Protein AF-A0A2S9YTR4-F1 (afdb_monomer_lite)

Foldseek 3Di:
DDDDDPDPVCQVVLVVVLVVVPWDWDWDFDCDPPNGQIWIWTDDPHDIFIDSTSVVSSVVVVLCVVLVDPDPDPPSSDDDDDDVVLVVQQVVLLVVLVVCCVVPVPVSLVLLVVLCVVCVVPVVDHSCNSSSYDPVSNVVVCVDPSNVDD

Structure (mmCIF, N/CA/C/O backbone):
data_AF-A0A2S9YTR4-F1
#
_entry.id   AF-A0A2S9YTR4-F1
#
loop_
_atom_site.group_PDB
_atom_site.id
_atom_site.type_symbol
_atom_site.label_atom_id
_atom_site.label_alt_id
_atom_site.label_comp_id
_atom_site.label_asym_id
_atom_site.label_entity_id
_atom_site.label_seq_id
_atom_site.pdbx_PDB_ins_code
_atom_site.Cartn_x
_atom_site.Cartn_y
_atom_site.Cartn_z
_atom_site.occupancy
_atom_site.B_iso_or_equiv
_atom_site.auth_seq_id
_atom_site.auth_comp_id
_atom_site.auth_asym_id
_atom_site.auth_atom_id
_atom_site.pdbx_PDB_model_num
ATOM 1 N N . MET A 1 1 ? -16.818 1.398 -16.520 1.00 56.22 1 MET A N 1
ATOM 2 C CA . MET A 1 1 ? -16.979 0.642 -15.256 1.00 56.22 1 MET A CA 1
ATOM 3 C C . MET A 1 1 ? -17.122 1.634 -14.122 1.00 56.22 1 MET A C 1
ATOM 5 O O . MET A 1 1 ? -16.550 2.711 -14.226 1.00 56.22 1 MET A O 1
ATOM 9 N N . ALA A 1 2 ? -17.882 1.299 -13.082 1.00 75.94 2 ALA A N 1
ATOM 10 C CA . ALA A 1 2 ? -17.867 2.078 -11.848 1.00 75.94 2 ALA A CA 1
ATOM 11 C C . ALA A 1 2 ? -16.573 1.770 -11.077 1.00 75.94 2 ALA A C 1
ATOM 13 O O . ALA A 1 2 ? -16.186 0.606 -10.989 1.00 75.94 2 ALA A O 1
ATOM 14 N N . SER A 1 3 ? -15.910 2.799 -10.552 1.00 81.25 3 SER A N 1
ATOM 15 C CA . SER A 1 3 ? -14.703 2.683 -9.727 1.00 81.25 3 SER A CA 1
ATOM 16 C C . SER A 1 3 ? -14.905 3.434 -8.415 1.00 81.25 3 SER A C 1
ATOM 1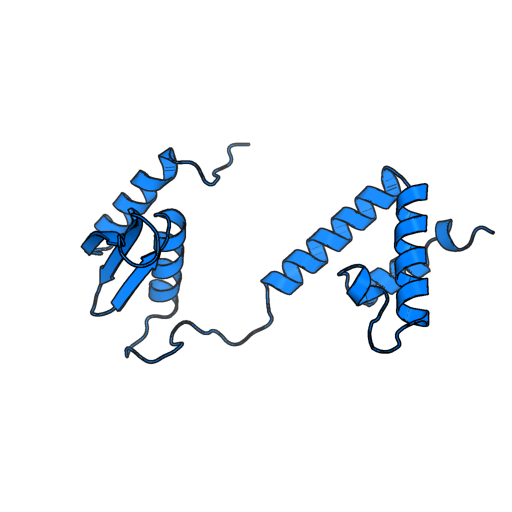8 O O . SER A 1 3 ? -15.426 4.549 -8.424 1.00 81.25 3 SER A O 1
ATOM 20 N N . LEU A 1 4 ? -14.486 2.831 -7.304 1.00 83.44 4 LEU A N 1
ATOM 21 C CA . LEU A 1 4 ? -14.421 3.473 -5.994 1.00 83.44 4 LEU A CA 1
ATOM 22 C C . LEU A 1 4 ? -12.966 3.878 -5.736 1.00 83.44 4 LEU A C 1
ATOM 24 O O . LEU A 1 4 ? -12.067 3.066 -5.934 1.00 83.44 4 LEU A O 1
ATOM 28 N N . SER A 1 5 ? -12.735 5.120 -5.326 1.00 82.06 5 SER A N 1
ATOM 29 C CA . SER A 1 5 ? -11.405 5.650 -5.009 1.00 82.06 5 SER A CA 1
ATOM 30 C C . SER A 1 5 ? -11.441 6.418 -3.692 1.00 82.06 5 SER A C 1
ATOM 32 O O . SER A 1 5 ? -12.509 6.595 -3.099 1.00 82.06 5 SER A O 1
ATOM 34 N N . THR A 1 6 ? -10.283 6.909 -3.250 1.00 80.94 6 THR A N 1
ATOM 35 C CA . THR A 1 6 ? -10.205 7.858 -2.139 1.00 80.94 6 THR A CA 1
ATOM 36 C C . THR A 1 6 ? -10.959 9.130 -2.528 1.00 80.94 6 THR A C 1
ATOM 38 O O . THR A 1 6 ? -10.585 9.871 -3.436 1.00 80.94 6 THR A O 1
ATOM 41 N N . ALA A 1 7 ? -12.116 9.335 -1.912 1.00 77.50 7 ALA A N 1
ATOM 42 C CA . ALA A 1 7 ? -12.954 10.499 -2.138 1.00 77.50 7 ALA A CA 1
ATOM 43 C C . ALA A 1 7 ? -13.712 10.810 -0.848 1.00 77.50 7 ALA A C 1
ATOM 45 O O . ALA A 1 7 ? -14.151 9.904 -0.136 1.00 77.50 7 ALA A O 1
ATOM 46 N N . GLY A 1 8 ? -13.894 12.098 -0.548 1.00 74.62 8 GLY A N 1
ATOM 47 C CA . GLY A 1 8 ? -14.488 12.532 0.722 1.00 74.62 8 GLY A CA 1
ATOM 48 C C . GLY A 1 8 ? -15.908 12.001 0.966 1.00 74.62 8 GLY A C 1
ATOM 49 O O . GLY A 1 8 ? -16.319 11.832 2.110 1.00 74.62 8 GLY A O 1
ATOM 50 N N . ASN A 1 9 ? -16.655 11.650 -0.086 1.00 81.06 9 ASN A N 1
ATOM 51 C CA . ASN A 1 9 ? -17.970 11.011 0.041 1.00 81.06 9 ASN A CA 1
ATOM 52 C C . ASN A 1 9 ? -17.900 9.574 0.601 1.00 81.06 9 ASN A C 1
ATOM 54 O O . ASN A 1 9 ? -18.876 9.095 1.182 1.00 81.06 9 ASN A O 1
ATOM 58 N N . VAL A 1 10 ? -16.759 8.894 0.475 1.00 91.19 10 VAL A N 1
ATOM 59 C CA . VAL A 1 10 ? -16.542 7.545 1.020 1.00 91.19 10 VAL A CA 1
ATOM 60 C C . VAL A 1 10 ? -16.280 7.594 2.527 1.00 91.19 10 VAL A C 1
ATOM 62 O O . VAL A 1 10 ? -16.685 6.680 3.240 1.00 91.19 10 VAL A O 1
ATOM 65 N N . HIS A 1 11 ? -15.724 8.693 3.049 1.00 94.06 11 HIS A N 1
ATOM 66 C CA . HIS A 1 11 ? -15.349 8.823 4.464 1.00 94.06 11 HIS A CA 1
ATOM 67 C C . HIS A 1 11 ? -16.532 8.587 5.412 1.00 94.06 11 HIS A C 1
ATOM 69 O O . HIS A 1 11 ? -16.441 7.789 6.343 1.00 94.06 11 HIS A O 1
ATOM 75 N N . SER A 1 12 ? -17.682 9.221 5.147 1.00 93.81 12 SER A N 1
ATOM 76 C CA . SER A 1 12 ? -18.888 9.012 5.964 1.00 93.81 12 SER A CA 1
ATOM 77 C C . SER A 1 12 ? -19.388 7.566 5.893 1.00 93.81 12 SER A C 1
ATOM 79 O O . SER A 1 12 ? -19.890 7.036 6.883 1.00 93.81 12 SER A O 1
ATOM 81 N N . THR A 1 13 ? -19.215 6.907 4.745 1.00 95.62 13 THR A N 1
ATOM 82 C CA . THR A 1 13 ? -19.564 5.491 4.585 1.00 95.62 13 THR A CA 1
ATOM 83 C C . THR A 1 13 ? -18.668 4.614 5.459 1.00 95.62 13 THR A C 1
ATOM 85 O O . THR A 1 13 ? -19.193 3.787 6.200 1.00 95.62 13 THR A O 1
ATOM 88 N N . CYS A 1 14 ? -17.351 4.843 5.463 1.00 96.88 14 CYS A N 1
ATOM 89 C CA . CYS A 1 14 ? -16.409 4.138 6.338 1.00 96.88 14 CYS A CA 1
ATOM 90 C C . CYS A 1 14 ? -16.766 4.302 7.823 1.00 96.88 14 CYS A C 1
ATOM 92 O O . CYS A 1 14 ? -16.894 3.308 8.534 1.00 96.88 14 CYS A O 1
ATOM 94 N N . LEU A 1 15 ? -17.031 5.533 8.281 1.00 96.88 15 LEU A N 1
ATOM 95 C CA . LEU A 1 15 ? -17.413 5.795 9.677 1.00 96.88 15 LEU A CA 1
ATOM 96 C C . LEU A 1 15 ? -18.719 5.087 10.069 1.00 96.88 15 LEU A C 1
ATOM 98 O O . LEU A 1 15 ? -18.822 4.524 11.157 1.00 96.88 15 LEU A O 1
ATOM 102 N N . ARG A 1 16 ? -19.720 5.061 9.179 1.00 97.56 16 ARG A N 1
ATOM 103 C CA . ARG A 1 16 ? -20.978 4.331 9.421 1.00 97.56 16 ARG A CA 1
ATOM 104 C C . ARG A 1 16 ? -20.761 2.826 9.526 1.00 97.56 16 ARG A C 1
ATOM 106 O O . ARG A 1 16 ? -21.399 2.190 10.360 1.00 97.56 16 ARG A O 1
ATOM 113 N N . VAL A 1 17 ? -19.878 2.266 8.698 1.00 98.00 17 VAL A N 1
ATOM 114 C CA . VAL A 1 17 ? -19.505 0.847 8.772 1.00 98.00 17 VAL A CA 1
ATOM 115 C C . VAL A 1 17 ? -18.850 0.545 10.118 1.00 98.00 17 VAL A C 1
ATOM 117 O O . VAL A 1 17 ? -19.280 -0.389 10.788 1.00 98.00 17 VAL A O 1
ATOM 120 N N . LEU A 1 18 ? -17.885 1.356 10.554 1.00 98.25 18 LEU A N 1
ATOM 121 C CA . LEU A 1 18 ? -17.223 1.182 11.850 1.00 98.25 18 LEU A CA 1
ATOM 122 C C . LEU A 1 18 ? -18.216 1.251 13.019 1.00 98.25 18 LEU A C 1
ATOM 124 O O . LEU A 1 18 ? -18.260 0.344 13.850 1.00 98.25 18 LEU A O 1
ATOM 128 N N . ALA A 1 19 ? -19.081 2.267 13.046 1.00 98.19 19 ALA A N 1
ATOM 129 C CA . ALA A 1 19 ? -20.102 2.396 14.086 1.00 98.19 19 ALA A CA 1
ATOM 130 C C . ALA A 1 19 ? -21.049 1.181 14.117 1.00 98.19 19 ALA A C 1
ATOM 132 O O . ALA A 1 19 ? -21.335 0.636 15.183 1.00 98.19 19 ALA A O 1
ATOM 133 N N . ALA A 1 20 ? -21.490 0.698 12.949 1.00 98.25 20 ALA A N 1
ATOM 134 C CA . ALA A 1 20 ? -22.338 -0.491 12.845 1.00 98.25 20 ALA A CA 1
ATOM 135 C C . ALA A 1 20 ? -21.640 -1.782 13.316 1.00 98.25 20 ALA A C 1
ATOM 137 O O . ALA A 1 20 ? -22.313 -2.727 13.723 1.00 98.25 20 ALA A O 1
ATOM 138 N N . ARG A 1 21 ? -20.302 -1.824 13.291 1.00 97.81 21 ARG A N 1
ATOM 139 C CA . ARG A 1 21 ? -19.478 -2.937 13.791 1.00 97.81 21 ARG A CA 1
ATOM 140 C C . ARG A 1 21 ? -19.139 -2.834 15.284 1.00 97.81 21 ARG A C 1
ATOM 142 O O . ARG A 1 21 ? -18.396 -3.676 15.798 1.00 97.81 21 ARG A O 1
ATOM 149 N N . GLY A 1 22 ? -19.695 -1.840 15.979 1.00 97.75 22 GLY A N 1
ATOM 150 C CA . GLY A 1 22 ? -19.566 -1.667 17.426 1.00 97.75 22 GLY A CA 1
ATOM 151 C C . GLY A 1 22 ? -18.339 -0.873 17.871 1.00 97.75 22 GLY A C 1
ATOM 152 O O . GLY A 1 22 ? -17.997 -0.927 19.047 1.00 97.75 22 GLY A O 1
ATOM 153 N N . TYR A 1 23 ? -17.677 -0.151 16.964 1.00 98.44 23 TYR A N 1
ATOM 154 C CA . TYR A 1 23 ? -16.584 0.743 17.338 1.00 98.44 23 TYR A CA 1
ATOM 155 C C . TYR A 1 23 ? -17.118 2.042 17.943 1.00 98.44 23 TYR A C 1
ATOM 157 O O . TYR A 1 23 ? -18.047 2.656 17.410 1.00 98.44 23 TYR A O 1
ATOM 165 N N . THR A 1 24 ? -16.476 2.496 19.017 1.00 98.38 24 THR A N 1
ATOM 166 C CA . THR A 1 24 ? -16.634 3.869 19.507 1.00 98.38 24 THR A CA 1
ATOM 167 C C . THR A 1 24 ? -15.729 4.776 18.687 1.00 98.38 24 THR A C 1
ATOM 169 O O . THR A 1 24 ? -14.542 4.492 18.559 1.00 98.38 24 THR A O 1
ATOM 172 N N . LEU A 1 25 ? -16.280 5.846 18.112 1.00 98.31 25 LEU A N 1
ATOM 173 C CA . LEU A 1 25 ? -15.555 6.754 17.222 1.00 98.31 25 LEU A CA 1
ATOM 174 C C . LEU A 1 25 ? -15.363 8.118 17.880 1.00 98.31 25 LEU A C 1
ATOM 176 O O . LEU A 1 25 ? -16.298 8.651 18.481 1.00 98.31 25 LEU A O 1
ATOM 180 N N . ARG A 1 26 ? -14.182 8.711 17.704 1.00 97.50 26 ARG A N 1
ATOM 181 C CA . ARG A 1 26 ? -13.897 10.104 18.077 1.00 97.50 26 ARG A CA 1
ATOM 182 C C . ARG A 1 26 ? -12.911 10.734 17.095 1.00 97.50 26 ARG A C 1
ATOM 184 O O . ARG A 1 26 ? -12.270 10.032 16.318 1.00 97.50 26 ARG A O 1
ATOM 191 N N . ILE A 1 27 ? -12.840 12.059 17.108 1.00 95.25 27 ILE A N 1
ATOM 192 C CA . ILE A 1 27 ? -11.824 12.822 16.383 1.00 95.25 27 ILE A CA 1
ATOM 193 C C . ILE A 1 27 ? -11.008 13.553 17.433 1.00 95.25 27 ILE A C 1
ATOM 195 O O . ILE A 1 27 ? -11.580 14.293 18.238 1.00 95.25 27 ILE A O 1
ATOM 199 N N . ASP A 1 28 ? -9.702 13.343 17.396 1.00 92.75 28 ASP A N 1
ATOM 200 C CA . ASP A 1 28 ? -8.747 14.108 18.179 1.00 92.75 28 ASP A CA 1
ATOM 201 C C . ASP A 1 28 ? -8.127 15.195 17.312 1.00 92.75 28 ASP A C 1
ATOM 203 O O . ASP A 1 28 ? -8.057 15.077 16.087 1.00 92.75 28 ASP A O 1
ATOM 207 N N . VAL A 1 29 ? -7.692 16.267 17.965 1.00 87.31 29 VAL A N 1
ATOM 208 C CA . VAL A 1 29 ? -6.960 17.354 17.323 1.00 87.31 29 VAL A CA 1
ATOM 209 C C . VAL A 1 29 ? -5.661 17.529 18.082 1.00 87.31 29 VAL A C 1
ATOM 211 O O . VAL A 1 29 ? -5.691 17.857 19.273 1.00 87.31 29 VAL 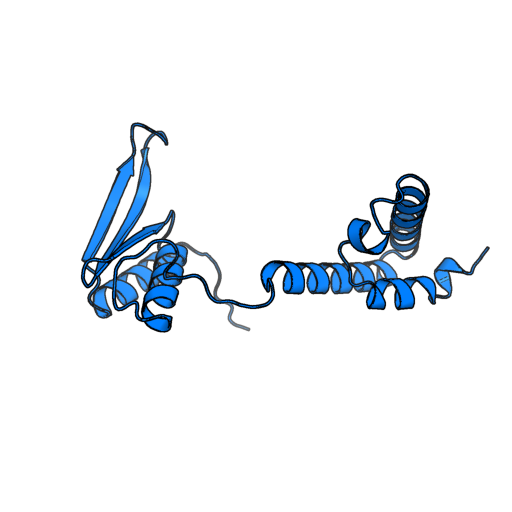A O 1
ATOM 214 N N . ASP A 1 30 ? -4.541 17.298 17.408 1.00 73.94 30 ASP A N 1
ATOM 215 C CA . ASP A 1 30 ? -3.225 17.496 18.001 1.00 73.94 30 ASP A CA 1
ATOM 216 C C . ASP A 1 30 ? -2.705 18.895 17.654 1.00 73.94 30 ASP A C 1
ATOM 218 O O . ASP A 1 30 ? -2.335 19.202 16.524 1.00 73.94 30 ASP A O 1
ATOM 222 N N . TYR A 1 31 ? -2.715 19.779 18.650 1.00 67.12 31 TYR A N 1
ATOM 223 C CA . TYR A 1 31 ? -2.184 21.140 18.530 1.00 67.12 31 TYR A CA 1
ATOM 224 C C . TYR A 1 31 ? -0.707 21.250 18.932 1.00 67.12 31 TYR A C 1
ATOM 226 O O . TYR A 1 31 ? -0.141 22.340 18.854 1.00 67.12 31 TYR A O 1
ATOM 234 N N . TYR A 1 32 ? -0.092 20.169 19.414 1.00 63.38 32 TYR A N 1
ATOM 235 C CA . TYR A 1 32 ? 1.272 20.170 19.934 1.00 63.38 32 TYR A CA 1
ATOM 236 C C . TYR A 1 32 ? 2.285 19.653 18.917 1.00 63.38 32 TYR A C 1
ATOM 238 O O . TYR A 1 32 ? 3.359 20.246 18.805 1.00 63.38 32 TYR A O 1
ATOM 246 N N . GLU A 1 33 ? 1.960 18.591 18.178 1.00 63.59 33 GLU A N 1
ATOM 247 C CA . GLU A 1 33 ? 2.906 17.964 17.243 1.00 63.59 33 GLU A CA 1
ATOM 248 C C . GLU A 1 33 ? 2.620 18.289 15.770 1.00 63.59 33 GLU A C 1
ATOM 250 O O . GLU A 1 33 ? 3.557 18.347 14.974 1.00 63.59 33 GLU A O 1
ATOM 255 N N . SER A 1 34 ? 1.366 18.582 15.408 1.00 62.66 34 SER A N 1
ATOM 256 C CA . SER A 1 34 ? 0.938 18.659 14.002 1.00 62.66 34 SER A CA 1
ATOM 257 C C . SER A 1 34 ? 0.056 19.866 13.642 1.00 62.66 34 SER A C 1
ATOM 259 O O . SER A 1 34 ? -0.687 19.832 12.670 1.00 62.66 34 SER A O 1
ATOM 261 N N . ASP A 1 35 ? 0.145 20.966 14.400 1.00 71.75 35 ASP A N 1
ATOM 262 C CA . ASP A 1 35 ? -0.552 22.242 14.121 1.00 71.75 35 ASP A CA 1
ATOM 263 C C . ASP A 1 35 ? -2.062 22.094 13.814 1.00 71.75 35 ASP A C 1
ATOM 265 O O . ASP A 1 35 ? -2.620 22.735 12.922 1.00 71.75 35 ASP A O 1
ATOM 269 N N . GLY A 1 36 ? -2.749 21.235 14.572 1.00 73.56 36 GLY A N 1
ATOM 270 C CA . GLY A 1 36 ? -4.196 21.053 14.474 1.00 73.56 36 GLY A CA 1
ATOM 271 C C . GLY A 1 36 ? -4.647 20.007 13.455 1.00 73.56 36 GLY A C 1
ATOM 272 O O . GLY A 1 36 ? -5.807 20.051 13.028 1.00 73.56 36 GLY A O 1
ATOM 273 N N . GLU A 1 37 ? -3.784 19.066 13.062 1.00 84.19 37 GLU A N 1
ATOM 274 C CA . GLU A 1 37 ? -4.213 17.927 12.247 1.00 84.19 37 GLU A CA 1
ATOM 275 C C . GLU A 1 37 ? -5.268 17.083 12.976 1.00 84.19 37 GLU A C 1
ATOM 277 O O . GLU A 1 37 ? -5.236 16.867 14.193 1.00 84.19 37 GLU A O 1
ATOM 282 N N . LEU A 1 38 ? -6.249 16.629 12.194 1.00 89.31 38 LEU A N 1
ATOM 283 C CA . LEU A 1 38 ? -7.347 15.803 12.675 1.00 89.31 38 LEU A CA 1
ATOM 284 C C . LEU A 1 38 ? -6.923 14.338 12.659 1.00 89.31 38 LEU A C 1
ATOM 286 O O . LEU A 1 38 ? -6.576 13.809 11.605 1.00 89.31 38 LEU A O 1
ATOM 290 N N . MET A 1 39 ? -7.051 13.670 13.800 1.00 92.94 39 MET A N 1
ATOM 291 C CA . MET A 1 39 ? -6.826 12.235 13.923 1.00 92.94 39 MET A CA 1
ATOM 292 C C . MET A 1 39 ? -8.155 11.519 14.135 1.00 92.94 39 MET A C 1
ATOM 294 O O . MET A 1 39 ? -8.900 11.819 15.072 1.00 92.94 39 MET A O 1
ATOM 298 N N . TYR A 1 40 ? -8.475 10.568 13.262 1.00 95.44 40 TYR A N 1
ATOM 299 C CA . TYR A 1 40 ? -9.667 9.742 13.411 1.00 95.44 40 TYR A CA 1
ATOM 300 C C . TYR A 1 40 ? -9.343 8.545 14.291 1.00 95.44 40 TYR A C 1
ATOM 302 O O . TYR A 1 40 ? -8.435 7.772 13.993 1.00 95.44 40 TYR A O 1
ATOM 310 N N . MET A 1 41 ? -10.134 8.373 15.343 1.00 97.75 41 MET A N 1
ATOM 311 C CA . MET A 1 41 ? -9.921 7.349 16.355 1.00 97.75 41 MET A CA 1
ATOM 312 C C . MET A 1 41 ? -11.089 6.360 16.375 1.00 97.75 41 MET A C 1
ATOM 314 O O . MET A 1 41 ? -12.257 6.762 16.293 1.00 97.75 41 MET A O 1
ATOM 318 N N . ALA A 1 42 ? -10.780 5.075 16.539 1.00 98.25 42 ALA A N 1
ATOM 319 C CA . ALA A 1 42 ? -11.756 4.024 16.810 1.00 98.25 42 ALA A CA 1
ATOM 320 C C . ALA A 1 42 ? -11.303 3.159 17.991 1.00 98.25 42 ALA A C 1
ATOM 322 O O . ALA A 1 42 ? -10.127 2.830 18.101 1.00 98.25 42 ALA A O 1
ATOM 323 N N . GLU A 1 43 ? -12.239 2.760 18.848 1.00 97.75 43 GLU A N 1
ATOM 324 C CA . GLU A 1 43 ? -11.966 1.911 20.013 1.00 97.75 43 GLU A CA 1
ATOM 325 C C . GLU A 1 43 ? -12.944 0.734 20.071 1.00 97.75 43 GLU A C 1
ATOM 327 O O . GLU A 1 43 ? -14.154 0.911 19.872 1.00 97.75 43 GLU A O 1
ATOM 332 N N . LYS A 1 44 ? -12.421 -0.471 20.331 1.00 96.00 44 LYS A N 1
ATOM 333 C CA . LYS A 1 44 ? -13.209 -1.701 20.496 1.00 96.00 44 LYS A CA 1
ATOM 334 C C . LYS A 1 44 ? -12.438 -2.752 21.293 1.00 96.00 44 LYS A C 1
ATOM 336 O O . LYS A 1 44 ? -11.267 -2.987 21.023 1.00 96.00 44 LYS A O 1
ATOM 341 N N . ASP A 1 45 ? -13.106 -3.378 22.262 1.00 93.88 45 ASP A N 1
ATOM 342 C CA . ASP A 1 45 ? -12.579 -4.499 23.059 1.00 93.88 45 ASP A CA 1
ATOM 343 C C . ASP A 1 45 ? -11.195 -4.234 23.692 1.00 93.88 45 ASP A C 1
ATOM 345 O O . ASP A 1 45 ? -10.375 -5.134 23.839 1.00 93.88 45 ASP A O 1
ATOM 349 N N . GLY A 1 46 ? -10.934 -2.977 24.074 1.00 92.19 46 GLY A N 1
ATOM 350 C CA . GLY A 1 46 ? -9.664 -2.543 24.669 1.00 92.19 46 GLY A CA 1
ATOM 351 C C . GLY A 1 46 ? -8.572 -2.156 23.666 1.00 92.19 46 GLY A C 1
ATOM 352 O O . GLY A 1 46 ? -7.515 -1.708 24.095 1.00 92.19 46 GLY A O 1
ATOM 353 N N . PHE A 1 47 ? -8.825 -2.272 22.360 1.00 94.56 47 PHE A N 1
ATOM 354 C CA . PHE A 1 47 ? -7.910 -1.856 21.298 1.00 94.56 47 PHE A CA 1
ATOM 355 C C . PHE A 1 47 ? -8.279 -0.474 20.761 1.00 94.56 47 PHE A C 1
ATOM 357 O O . PHE A 1 47 ? -9.460 -0.168 20.569 1.00 94.56 47 PHE A O 1
ATOM 364 N N . THR A 1 48 ? -7.253 0.321 20.460 1.00 95.25 48 THR A N 1
ATOM 365 C CA . THR A 1 48 ? -7.375 1.673 19.905 1.00 95.25 48 THR A CA 1
ATOM 366 C C . THR A 1 48 ? -6.712 1.738 18.536 1.00 95.25 48 THR A C 1
ATOM 368 O O . THR A 1 48 ? -5.599 1.251 18.348 1.00 95.25 48 THR A O 1
ATOM 371 N N . PHE A 1 49 ? -7.389 2.380 17.589 1.00 96.19 49 PHE A N 1
ATOM 372 C CA . PHE A 1 49 ? -6.932 2.603 16.221 1.00 96.19 49 PHE A CA 1
ATOM 373 C C . PHE A 1 49 ? -6.925 4.103 15.941 1.00 96.19 49 PHE A C 1
ATOM 375 O O . PHE A 1 49 ? -7.870 4.793 16.326 1.00 96.19 49 PHE A O 1
ATOM 382 N N . ALA A 1 50 ? -5.886 4.585 15.264 1.00 95.50 50 ALA A N 1
ATOM 383 C CA . ALA A 1 50 ? -5.698 5.985 14.900 1.00 95.50 50 ALA A CA 1
ATOM 384 C C . ALA A 1 50 ? -5.272 6.073 13.432 1.00 95.50 50 ALA A C 1
ATOM 386 O O . ALA A 1 50 ? -4.413 5.300 13.007 1.00 95.50 50 ALA A O 1
ATOM 387 N N . ALA A 1 51 ? -5.879 6.976 12.662 1.00 95.50 51 ALA A N 1
ATOM 388 C CA . ALA A 1 51 ? -5.512 7.212 11.268 1.00 95.50 51 ALA A CA 1
ATOM 389 C C . ALA A 1 51 ? -5.858 8.633 10.800 1.00 95.50 51 ALA A C 1
ATOM 391 O O . ALA A 1 51 ? -6.759 9.280 11.345 1.00 95.50 51 ALA A O 1
ATOM 392 N N . GLU A 1 52 ? -5.207 9.086 9.729 1.00 92.94 52 GLU A N 1
ATOM 393 C CA . GLU A 1 52 ? -5.389 10.432 9.169 1.00 92.94 52 GLU A CA 1
ATOM 394 C C . GLU A 1 52 ? -6.725 10.575 8.428 1.00 92.94 52 GLU A C 1
ATOM 396 O O . GLU A 1 52 ? -7.259 11.673 8.251 1.00 92.94 52 GLU A O 1
ATOM 401 N N . ASN A 1 53 ? -7.320 9.456 8.004 1.00 93.56 53 ASN A N 1
ATOM 402 C CA . ASN A 1 53 ? -8.645 9.456 7.401 1.00 93.56 53 ASN A CA 1
ATOM 403 C C . ASN A 1 53 ? -9.461 8.182 7.696 1.00 93.56 53 ASN A C 1
ATOM 405 O O . ASN A 1 53 ? -8.920 7.133 8.051 1.00 93.56 53 ASN A O 1
ATOM 409 N N . PRO A 1 54 ? -10.794 8.225 7.499 1.00 95.69 54 PRO A N 1
ATOM 410 C CA . PRO A 1 54 ? -11.657 7.076 7.767 1.00 95.69 54 PRO A CA 1
ATOM 411 C C . PRO A 1 54 ? -11.426 5.841 6.887 1.00 95.69 54 PRO A C 1
ATOM 413 O O . PRO A 1 54 ? -11.877 4.761 7.265 1.00 95.69 54 PRO A O 1
ATOM 416 N N . ILE A 1 55 ? -10.791 5.974 5.714 1.00 96.50 55 ILE A N 1
ATOM 417 C CA . ILE A 1 55 ? -10.493 4.822 4.846 1.00 96.50 55 ILE A CA 1
ATOM 418 C C . ILE A 1 55 ? -9.347 4.018 5.458 1.00 96.50 55 ILE A C 1
ATOM 420 O O . ILE A 1 55 ? -9.474 2.806 5.615 1.00 96.50 55 ILE A O 1
ATOM 424 N N . GLU A 1 56 ? -8.275 4.695 5.863 1.00 95.88 56 GLU A N 1
ATOM 425 C CA . GLU A 1 56 ? -7.163 4.088 6.600 1.00 95.88 56 GLU A CA 1
ATOM 426 C C . GLU A 1 56 ? -7.630 3.486 7.922 1.00 95.88 56 GLU A C 1
ATOM 428 O O . GLU A 1 56 ? -7.315 2.332 8.208 1.00 95.88 56 GLU A O 1
ATOM 433 N N . LEU A 1 57 ? -8.458 4.214 8.683 1.00 97.31 57 LEU A N 1
ATOM 434 C CA . LEU A 1 57 ? -9.008 3.709 9.941 1.00 97.31 57 LEU A CA 1
ATOM 435 C C . LEU A 1 57 ? -9.787 2.406 9.724 1.00 97.31 57 LEU A C 1
ATOM 437 O O . LEU A 1 57 ? -9.608 1.439 10.463 1.00 97.31 57 LEU A O 1
ATOM 441 N N . LEU A 1 58 ? -10.617 2.351 8.675 1.00 97.50 58 LEU A N 1
ATOM 442 C CA . LEU A 1 58 ? -11.324 1.130 8.297 1.00 97.50 58 LEU A CA 1
ATOM 443 C C . LEU A 1 58 ? -10.346 0.003 7.927 1.00 97.50 58 LEU A C 1
ATOM 445 O O . LEU A 1 58 ? -10.560 -1.136 8.342 1.00 97.50 58 LEU A O 1
ATOM 449 N N . GLY A 1 59 ? -9.264 0.312 7.211 1.00 97.00 59 GLY A N 1
ATOM 450 C CA . GLY A 1 59 ? -8.191 -0.637 6.904 1.00 97.00 59 GLY A CA 1
ATOM 451 C C . GLY A 1 59 ? -7.553 -1.240 8.160 1.00 97.00 59 GLY A C 1
ATOM 452 O O . GLY A 1 59 ? -7.493 -2.462 8.284 1.00 97.00 59 GLY A O 1
ATOM 453 N N . LEU A 1 60 ? -7.169 -0.409 9.134 1.00 97.31 60 LEU A N 1
ATOM 454 C CA . LEU A 1 60 ? -6.582 -0.868 10.401 1.00 97.31 60 LEU A CA 1
ATOM 455 C C . LEU A 1 60 ? -7.536 -1.780 11.182 1.00 97.31 60 LEU A C 1
ATOM 457 O O . LEU A 1 60 ? -7.137 -2.835 11.677 1.00 97.31 60 LEU A O 1
ATOM 461 N N . THR A 1 61 ? -8.821 -1.421 11.250 1.00 97.44 61 THR A N 1
ATOM 462 C CA . THR A 1 61 ? -9.815 -2.272 11.924 1.00 97.44 61 THR A CA 1
ATOM 463 C C . THR A 1 61 ? -10.050 -3.597 11.203 1.00 97.44 61 THR A C 1
ATOM 465 O O . THR A 1 61 ? -10.301 -4.603 11.859 1.00 97.44 61 THR A O 1
ATOM 468 N N . ALA A 1 62 ? -9.910 -3.644 9.875 1.00 97.25 62 ALA A N 1
ATOM 469 C CA . ALA A 1 62 ? -10.002 -4.894 9.129 1.00 97.25 62 ALA A CA 1
ATOM 470 C C . ALA A 1 62 ? -8.841 -5.847 9.466 1.00 97.25 62 ALA A C 1
ATOM 472 O O . ALA A 1 62 ? -9.057 -7.054 9.561 1.00 97.25 62 ALA A O 1
ATOM 473 N N . VAL A 1 63 ? -7.635 -5.318 9.716 1.00 96.06 63 VAL A N 1
ATOM 474 C CA . VAL A 1 63 ? -6.501 -6.121 10.209 1.00 96.06 63 VAL A CA 1
ATOM 475 C C . VAL A 1 63 ? -6.816 -6.706 11.586 1.00 96.06 63 VAL A C 1
ATOM 477 O O . VAL A 1 63 ? -6.635 -7.903 11.796 1.00 96.06 63 VAL A O 1
ATOM 480 N N . TYR A 1 64 ? -7.360 -5.900 12.502 1.00 95.94 64 TYR A N 1
ATOM 481 C CA . TYR A 1 64 ? -7.824 -6.381 13.808 1.00 95.94 64 TYR A CA 1
ATOM 482 C C . TYR A 1 64 ? -8.875 -7.490 13.693 1.00 95.94 64 TYR A C 1
ATOM 484 O O . TYR A 1 64 ? -8.758 -8.529 14.339 1.00 95.94 64 TYR A O 1
ATOM 492 N N . GLU A 1 65 ? -9.884 -7.293 12.845 1.00 95.19 65 GLU A N 1
ATOM 493 C CA . GLU A 1 65 ? -10.950 -8.271 12.614 1.00 95.19 65 GLU A CA 1
ATOM 494 C C . GLU A 1 65 ? -10.430 -9.578 12.005 1.00 95.19 65 GLU A C 1
ATOM 496 O O . GLU A 1 65 ? -10.987 -10.639 12.286 1.00 95.19 65 GLU A O 1
ATOM 501 N N . HIS A 1 66 ? -9.384 -9.506 11.177 1.00 94.69 66 HIS A N 1
ATOM 502 C CA . HIS A 1 66 ? -8.752 -10.671 10.567 1.00 94.69 66 HIS A CA 1
ATOM 503 C C . HIS A 1 66 ? -7.877 -11.445 11.557 1.00 94.69 66 HIS A C 1
ATOM 505 O O . HIS A 1 66 ? -7.990 -12.664 11.649 1.00 94.69 66 HIS A O 1
ATOM 511 N N . VAL A 1 67 ? -7.010 -10.741 12.289 1.00 94.00 67 VAL A N 1
ATOM 512 C CA . VAL A 1 67 ? -6.040 -11.355 13.205 1.00 94.00 67 VAL A CA 1
ATOM 513 C C . VAL A 1 67 ? -6.700 -11.834 14.498 1.00 94.00 67 VAL A C 1
ATOM 515 O O . VAL A 1 67 ? -6.267 -12.835 15.059 1.00 94.00 67 VAL A O 1
ATOM 518 N N . GLN A 1 68 ? -7.742 -11.137 14.965 1.00 93.25 68 GLN A N 1
ATOM 519 C CA . GLN A 1 68 ? -8.457 -11.425 16.215 1.00 93.25 68 GLN A CA 1
ATOM 520 C C . GLN A 1 68 ? -7.505 -11.609 17.414 1.00 93.25 68 GLN A C 1
ATOM 522 O O . GLN A 1 68 ? -7.473 -12.679 18.024 1.00 93.25 68 GLN A O 1
ATOM 527 N N . PRO A 1 69 ? -6.690 -10.592 17.755 1.00 92.19 69 PRO A N 1
ATOM 528 C CA . PRO A 1 69 ? -5.696 -10.726 18.813 1.00 92.19 69 PRO A CA 1
ATOM 529 C C . PRO A 1 69 ? -6.357 -11.004 20.173 1.00 92.19 69 PRO A C 1
ATOM 531 O O . PRO A 1 69 ? -7.221 -10.258 20.625 1.00 92.19 69 PRO A O 1
ATOM 534 N N . GLU A 1 70 ? -5.906 -12.057 20.860 1.00 86.31 70 GLU A N 1
ATOM 535 C CA . GLU A 1 70 ? -6.386 -12.404 22.209 1.00 86.31 70 GLU A CA 1
ATOM 536 C C . GLU A 1 70 ? -5.800 -11.496 23.305 1.00 86.31 70 GLU A C 1
ATOM 538 O O . GLU A 1 70 ? -6.345 -11.407 24.405 1.00 86.31 70 GLU A O 1
ATOM 543 N N . GLN A 1 71 ? -4.658 -10.858 23.030 1.00 83.31 71 GLN A N 1
ATOM 544 C CA . GLN A 1 71 ? -3.927 -10.008 23.969 1.00 83.31 71 GLN A CA 1
ATOM 545 C C . GLN A 1 71 ? -3.350 -8.794 23.242 1.00 83.31 71 GLN A C 1
ATOM 547 O O . GLN A 1 71 ? -2.840 -8.916 22.125 1.00 83.31 71 GLN A O 1
ATOM 552 N N . ASP A 1 72 ? -3.371 -7.645 23.913 1.00 82.12 72 ASP A N 1
ATOM 553 C CA . ASP A 1 72 ? -2.692 -6.436 23.457 1.00 82.12 72 ASP A CA 1
ATOM 554 C C . ASP A 1 72 ? -1.178 -6.566 23.688 1.00 82.12 72 ASP A C 1
ATOM 556 O O . ASP A 1 72 ? -0.655 -6.328 24.779 1.00 82.12 72 ASP A O 1
ATOM 560 N N . ARG A 1 73 ? -0.476 -7.046 22.658 1.00 87.38 73 ARG A N 1
ATOM 561 C CA . ARG A 1 73 ? 0.985 -7.178 22.627 1.00 87.38 73 ARG A CA 1
ATOM 562 C C . ARG A 1 73 ? 1.558 -6.415 21.431 1.00 87.38 73 ARG A C 1
ATOM 564 O O . ARG A 1 73 ? 0.907 -6.373 20.387 1.00 87.38 73 ARG A O 1
ATOM 571 N N . PRO A 1 74 ? 2.789 -5.883 21.515 1.00 86.94 74 PRO A N 1
ATOM 572 C CA . PRO A 1 74 ? 3.416 -5.211 20.382 1.00 86.94 74 PRO A CA 1
ATOM 573 C C . PRO A 1 74 ? 3.410 -6.077 19.117 1.00 86.94 74 PRO A C 1
ATOM 575 O O . PRO A 1 74 ? 3.679 -7.278 19.191 1.00 86.94 74 PRO A O 1
ATOM 578 N N . TYR A 1 75 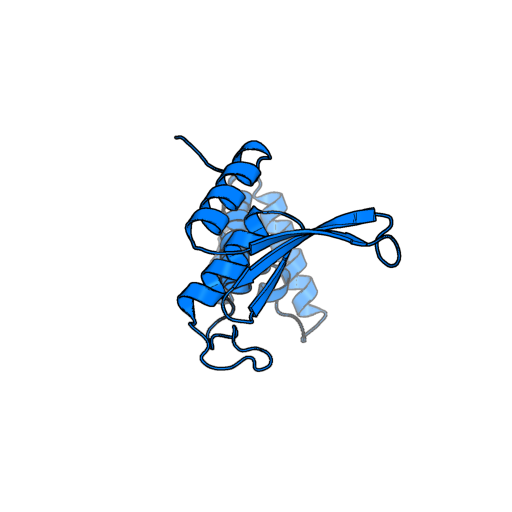? 3.128 -5.453 17.969 1.00 87.06 75 TYR A N 1
ATOM 579 C CA . TYR A 1 75 ? 3.126 -6.093 16.649 1.00 87.06 75 TYR A CA 1
ATOM 580 C C . TYR A 1 75 ? 2.163 -7.277 16.512 1.00 87.06 75 TYR A C 1
ATOM 582 O O . TYR A 1 75 ? 2.401 -8.175 15.706 1.00 87.06 75 TYR A O 1
ATOM 590 N N . TRP A 1 76 ? 1.057 -7.301 17.266 1.00 92.31 76 TRP A N 1
ATOM 591 C CA . TRP A 1 76 ? 0.054 -8.362 17.133 1.00 92.31 76 TRP A CA 1
ATOM 592 C C . TRP A 1 76 ? -0.483 -8.491 15.699 1.00 92.31 76 TRP A C 1
ATOM 594 O O . TRP A 1 76 ? -0.890 -9.579 15.316 1.00 92.31 76 TRP A O 1
ATOM 604 N N . TRP A 1 77 ? -0.442 -7.409 14.917 1.00 91.25 77 TRP A N 1
ATOM 605 C CA . TRP A 1 77 ? -0.893 -7.331 13.527 1.00 91.25 77 TRP A CA 1
ATOM 606 C C . TRP A 1 77 ? 0.086 -7.913 12.499 1.00 91.25 77 TRP A C 1
ATOM 608 O O . TRP A 1 77 ? -0.272 -8.016 11.328 1.00 91.25 77 TRP A O 1
ATOM 618 N N . TYR A 1 78 ? 1.321 -8.242 12.891 1.00 90.19 78 TYR A N 1
ATOM 619 C CA . TYR A 1 78 ? 2.325 -8.747 11.958 1.00 90.19 78 TYR A CA 1
ATOM 620 C C . TYR A 1 78 ? 1.974 -10.162 11.485 1.00 90.19 78 TYR A C 1
ATOM 622 O O . TYR A 1 78 ? 1.746 -11.062 12.297 1.00 90.19 78 TYR A O 1
ATOM 630 N N . VAL A 1 79 ? 1.980 -10.357 10.166 1.00 86.88 79 VAL A N 1
ATOM 631 C CA . VAL A 1 79 ? 1.786 -11.653 9.512 1.00 86.88 79 VAL A CA 1
ATOM 632 C C . VAL A 1 79 ? 3.064 -11.991 8.756 1.00 86.88 79 VAL A C 1
ATOM 634 O O . VAL A 1 79 ? 3.536 -11.191 7.953 1.00 86.88 79 VAL A O 1
ATOM 637 N N . ASP A 1 80 ? 3.627 -13.165 9.035 1.00 88.75 80 ASP A N 1
ATOM 638 C CA . ASP A 1 80 ? 4.829 -13.654 8.357 1.00 88.75 80 ASP A CA 1
ATOM 639 C C . ASP A 1 80 ? 4.529 -13.983 6.886 1.00 88.75 80 ASP A C 1
ATOM 641 O O . ASP A 1 80 ? 3.488 -14.572 6.572 1.00 88.75 80 ASP A O 1
ATOM 645 N N . GLY A 1 81 ? 5.430 -13.601 5.983 1.00 89.69 81 GLY A N 1
ATOM 646 C CA . GLY A 1 81 ? 5.224 -13.743 4.545 1.00 89.69 81 GLY A CA 1
ATOM 647 C C . GLY A 1 81 ? 6.135 -12.853 3.706 1.00 89.69 81 GLY A C 1
ATOM 648 O O . GLY A 1 81 ? 6.974 -12.120 4.225 1.00 89.69 81 GLY A O 1
ATOM 649 N N . ALA A 1 82 ? 5.968 -12.952 2.388 1.00 88.25 82 ALA A N 1
ATOM 650 C CA . ALA A 1 82 ? 6.641 -12.069 1.446 1.00 88.25 82 ALA A CA 1
ATOM 651 C C . ALA A 1 82 ? 6.119 -10.629 1.569 1.00 88.25 82 ALA A C 1
ATOM 653 O O . ALA A 1 82 ? 4.957 -10.411 1.923 1.00 88.25 82 ALA A O 1
ATOM 654 N N . ASP A 1 83 ? 6.978 -9.659 1.255 1.00 89.56 83 ASP A N 1
ATOM 655 C CA . ASP A 1 83 ? 6.590 -8.254 1.187 1.00 89.56 83 ASP A CA 1
ATOM 656 C C . ASP A 1 83 ? 5.790 -8.008 -0.100 1.00 89.56 83 ASP A C 1
ATOM 658 O O . ASP A 1 83 ? 6.334 -7.884 -1.199 1.00 89.56 83 ASP A O 1
ATOM 662 N N . LEU A 1 84 ? 4.464 -8.002 0.040 1.00 92.69 84 LEU A N 1
ATOM 663 C CA . LEU A 1 84 ? 3.558 -7.837 -1.093 1.00 92.69 84 LEU A CA 1
ATOM 664 C C . LEU A 1 84 ? 3.638 -6.438 -1.715 1.00 92.69 84 LEU A C 1
ATOM 666 O O . LEU A 1 84 ? 3.305 -6.300 -2.893 1.00 92.69 84 LEU A O 1
ATOM 670 N N . ASP A 1 85 ? 4.063 -5.415 -0.969 1.00 92.38 85 ASP A N 1
ATOM 671 C CA . ASP A 1 85 ? 4.209 -4.069 -1.524 1.00 92.38 85 ASP A CA 1
ATOM 672 C C . ASP A 1 85 ? 5.382 -4.033 -2.507 1.00 92.38 85 ASP A C 1
ATOM 674 O O . ASP A 1 85 ? 5.228 -3.535 -3.630 1.00 92.38 85 ASP A O 1
ATOM 678 N N . ASP A 1 86 ? 6.508 -4.648 -2.137 1.00 90.44 86 ASP A N 1
ATOM 679 C CA . ASP A 1 86 ? 7.664 -4.810 -3.021 1.00 90.44 86 ASP A CA 1
ATOM 680 C C . ASP A 1 86 ? 7.304 -5.631 -4.270 1.00 90.44 86 ASP A C 1
ATOM 682 O O . ASP A 1 86 ? 7.590 -5.206 -5.394 1.00 90.44 86 ASP A O 1
ATOM 686 N N . GLU A 1 87 ? 6.593 -6.756 -4.113 1.00 92.94 87 GLU A N 1
ATOM 687 C CA . GLU A 1 87 ? 6.146 -7.579 -5.248 1.00 92.94 87 GLU A CA 1
ATOM 688 C C . GLU A 1 87 ? 5.234 -6.802 -6.213 1.00 92.94 87 GLU A C 1
ATOM 690 O O . GLU A 1 87 ? 5.376 -6.879 -7.439 1.00 92.94 87 GLU A O 1
ATOM 695 N N . LEU A 1 88 ? 4.269 -6.044 -5.683 1.00 95.44 88 LEU A N 1
ATOM 696 C CA . LEU A 1 88 ? 3.335 -5.269 -6.499 1.00 95.44 88 LEU A CA 1
ATOM 697 C C . LEU A 1 88 ? 4.028 -4.105 -7.211 1.00 95.44 88 LEU A C 1
ATOM 699 O O . LEU A 1 88 ? 3.697 -3.814 -8.371 1.00 95.44 88 LEU A O 1
ATOM 703 N N . LEU A 1 89 ? 4.979 -3.448 -6.541 1.00 94.56 89 LEU A N 1
ATOM 704 C CA . LEU A 1 89 ? 5.788 -2.383 -7.120 1.00 94.56 89 LEU A CA 1
ATOM 705 C C . LEU A 1 89 ? 6.662 -2.915 -8.257 1.00 94.56 89 LEU A C 1
ATOM 707 O O . LEU A 1 89 ? 6.656 -2.333 -9.346 1.00 94.56 89 LEU A O 1
ATOM 711 N N . GLU A 1 90 ? 7.341 -4.039 -8.038 1.00 95.00 90 GLU A N 1
ATOM 712 C CA . GLU A 1 90 ? 8.165 -4.709 -9.043 1.00 95.00 90 GLU A CA 1
ATOM 713 C C . GLU A 1 90 ? 7.340 -5.022 -10.300 1.00 95.00 90 GLU A C 1
ATOM 715 O O . GLU A 1 90 ? 7.655 -4.570 -11.406 1.00 95.00 90 GLU A O 1
ATOM 720 N N . GLN A 1 91 ? 6.185 -5.675 -10.133 1.00 95.38 91 GLN A N 1
ATOM 721 C CA . GLN A 1 91 ? 5.281 -5.977 -11.246 1.00 95.38 91 GLN A CA 1
ATOM 722 C C . GLN A 1 91 ? 4.770 -4.714 -11.960 1.00 95.38 91 GLN A C 1
ATOM 724 O O . GLN A 1 91 ? 4.540 -4.716 -13.176 1.00 95.38 91 GLN A O 1
ATOM 729 N N . ALA A 1 92 ? 4.527 -3.623 -11.227 1.00 97.19 92 ALA A N 1
ATOM 730 C CA . ALA A 1 92 ? 4.103 -2.358 -11.820 1.00 97.19 92 ALA A CA 1
ATOM 731 C C . ALA A 1 92 ? 5.208 -1.737 -12.682 1.00 97.19 92 ALA A C 1
ATOM 733 O O . ALA A 1 92 ? 4.922 -1.257 -13.786 1.00 97.19 92 ALA A O 1
ATOM 734 N N . LEU A 1 93 ? 6.454 -1.785 -12.214 1.00 97.12 93 LEU A N 1
ATOM 735 C CA . LEU A 1 93 ? 7.622 -1.305 -12.942 1.00 97.12 93 LEU A CA 1
ATOM 736 C C . LEU A 1 93 ? 7.909 -2.153 -14.182 1.00 97.12 93 LEU A C 1
ATOM 738 O O . LEU A 1 93 ? 8.161 -1.585 -15.247 1.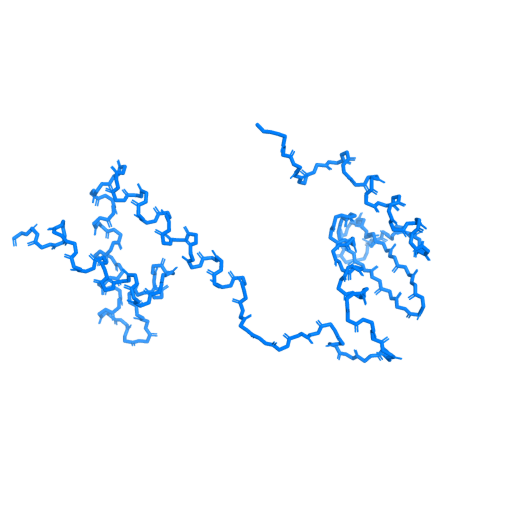00 97.12 93 LEU A O 1
ATOM 742 N N . GLU A 1 94 ? 7.760 -3.474 -14.103 1.00 96.94 94 GLU A N 1
ATOM 743 C CA . GLU A 1 94 ? 7.860 -4.369 -15.260 1.00 96.94 94 GLU A CA 1
ATOM 744 C C . GLU A 1 94 ? 6.830 -4.023 -16.344 1.00 96.94 94 GLU A C 1
ATOM 746 O O . GLU A 1 94 ? 7.184 -3.830 -17.513 1.00 96.94 94 GLU A O 1
ATOM 751 N N . ARG A 1 95 ? 5.553 -3.847 -15.967 1.00 97.56 95 ARG A N 1
ATOM 752 C CA . ARG A 1 95 ? 4.498 -3.417 -16.905 1.00 97.56 95 ARG A CA 1
ATOM 753 C C . ARG A 1 95 ? 4.796 -2.048 -17.510 1.00 97.56 95 ARG A C 1
ATOM 755 O O . ARG A 1 95 ? 4.595 -1.842 -18.709 1.00 97.56 95 ARG A O 1
ATOM 762 N N . ALA A 1 96 ? 5.270 -1.104 -16.698 1.00 96.62 96 ALA A N 1
ATOM 763 C CA . ALA A 1 96 ? 5.635 0.227 -17.167 1.00 96.62 96 ALA A CA 1
ATOM 764 C C . ALA A 1 96 ? 6.813 0.174 -18.150 1.00 96.62 96 ALA A C 1
ATOM 766 O O . ALA A 1 96 ? 6.804 0.883 -19.158 1.00 96.62 96 ALA A O 1
ATOM 767 N N . LEU A 1 97 ? 7.798 -0.690 -17.899 1.00 96.31 97 LEU A N 1
ATOM 768 C CA . LEU A 1 97 ? 8.957 -0.886 -18.762 1.00 96.31 97 LEU A CA 1
ATOM 769 C C . LEU A 1 97 ? 8.564 -1.530 -20.097 1.00 96.31 97 LEU A C 1
ATOM 771 O O . LEU A 1 97 ? 8.996 -1.052 -21.148 1.00 96.31 97 LEU A O 1
ATOM 775 N N . ALA A 1 98 ? 7.695 -2.543 -20.075 1.00 94.75 98 ALA A N 1
ATOM 776 C CA . ALA A 1 98 ? 7.124 -3.140 -21.281 1.00 94.75 98 ALA A CA 1
ATOM 777 C C . ALA A 1 98 ? 6.332 -2.105 -22.100 1.00 94.75 98 ALA A C 1
ATOM 779 O O . ALA A 1 98 ? 6.541 -1.965 -23.304 1.00 94.75 98 ALA A O 1
ATOM 780 N N . SER A 1 99 ? 5.499 -1.293 -21.442 1.00 96.75 99 SER A N 1
ATOM 781 C CA . SER A 1 99 ? 4.769 -0.218 -22.119 1.00 96.75 99 SER A CA 1
ATOM 782 C C . SER A 1 99 ? 5.700 0.862 -22.685 1.00 96.75 99 SER A C 1
ATOM 784 O O . SER A 1 99 ? 5.418 1.406 -23.755 1.00 96.75 99 SER A O 1
ATOM 786 N N . LEU A 1 100 ? 6.804 1.182 -22.001 1.00 96.62 100 LEU A N 1
ATOM 787 C CA . LEU A 1 100 ? 7.794 2.144 -22.485 1.00 96.62 100 LEU A CA 1
ATOM 788 C C . LEU A 1 100 ? 8.494 1.627 -23.743 1.00 96.62 100 LEU A C 1
ATOM 790 O O . LEU A 1 100 ? 8.676 2.395 -24.682 1.00 96.62 100 LEU A O 1
ATOM 794 N N . ARG A 1 101 ? 8.822 0.332 -23.793 1.00 95.31 101 ARG A N 1
ATOM 795 C CA . ARG A 1 101 ? 9.410 -0.310 -24.974 1.00 95.31 101 ARG A CA 1
ATOM 796 C C . ARG A 1 101 ? 8.559 -0.107 -26.229 1.00 95.31 101 ARG A C 1
ATOM 798 O O . ARG A 1 101 ? 9.106 0.113 -27.301 1.00 95.31 101 ARG A O 1
ATOM 805 N N . GLU A 1 102 ? 7.237 -0.191 -26.104 1.00 95.06 102 GLU A N 1
ATOM 806 C CA . GLU A 1 102 ? 6.306 -0.020 -27.227 1.00 95.06 102 GLU A CA 1
ATOM 807 C C . GLU A 1 102 ? 6.123 1.446 -27.631 1.00 95.06 102 GLU A C 1
ATOM 809 O O . GLU A 1 102 ? 6.025 1.758 -28.817 1.00 95.06 102 GLU A O 1
ATOM 814 N N . ARG A 1 103 ? 6.057 2.350 -26.647 1.00 97.19 103 ARG A N 1
ATOM 815 C CA . ARG A 1 103 ? 5.727 3.767 -26.873 1.00 97.19 103 ARG A CA 1
ATOM 816 C C . ARG A 1 103 ? 6.938 4.622 -27.237 1.00 97.19 103 ARG A C 1
ATOM 818 O O . ARG A 1 103 ? 6.797 5.560 -28.013 1.00 97.19 103 ARG A O 1
ATOM 825 N N . ASP A 1 104 ? 8.098 4.321 -26.659 1.00 97.50 104 ASP A N 1
ATOM 826 C CA . ASP A 1 104 ? 9.350 5.057 -26.843 1.00 97.50 104 ASP A CA 1
ATOM 827 C C . ASP A 1 104 ? 10.566 4.108 -26.716 1.00 97.50 104 ASP A C 1
ATOM 829 O O . ASP A 1 104 ? 11.229 4.044 -25.670 1.00 97.50 104 ASP A O 1
ATOM 833 N N . PRO A 1 105 ? 10.883 3.350 -27.786 1.00 96.06 105 PRO A N 1
ATOM 834 C CA . PRO A 1 105 ? 11.978 2.378 -27.780 1.00 96.06 105 PRO A CA 1
ATOM 835 C C . PRO A 1 105 ? 13.358 2.998 -27.511 1.00 96.06 105 PRO A C 1
ATOM 837 O O . PRO A 1 105 ? 14.254 2.330 -26.984 1.00 96.06 105 PRO A O 1
ATOM 840 N N . ALA A 1 106 ? 13.551 4.270 -27.877 1.00 95.94 106 ALA A N 1
ATOM 841 C CA . ALA A 1 106 ? 14.812 4.975 -27.679 1.00 95.94 106 ALA A CA 1
ATOM 842 C C . ALA A 1 106 ? 15.040 5.258 -26.191 1.00 95.94 106 ALA A C 1
ATOM 844 O O . ALA A 1 106 ? 16.078 4.869 -25.648 1.00 95.94 106 ALA A O 1
ATOM 845 N N . ARG A 1 107 ? 14.040 5.838 -25.516 1.00 96.56 107 ARG A N 1
ATOM 846 C CA . ARG A 1 107 ? 14.088 6.085 -24.069 1.00 96.56 107 ARG A CA 1
ATOM 847 C C . ARG A 1 107 ? 14.137 4.793 -23.264 1.00 96.56 107 ARG A C 1
ATOM 849 O O . ARG A 1 107 ? 14.818 4.733 -22.242 1.00 96.56 107 ARG A O 1
ATOM 856 N N . TRP A 1 108 ? 13.447 3.750 -23.724 1.00 97.25 108 TRP A N 1
ATOM 857 C CA . TRP A 1 108 ? 13.571 2.415 -23.145 1.00 97.25 108 TRP A CA 1
ATOM 858 C C . TRP A 1 108 ? 15.028 1.930 -23.187 1.00 97.25 108 TRP A C 1
ATOM 860 O O . TRP A 1 108 ? 15.602 1.621 -22.146 1.00 97.25 108 TRP A O 1
ATOM 870 N N . THR A 1 109 ? 15.660 1.960 -24.366 1.00 96.38 109 THR A N 1
ATOM 871 C CA . THR A 1 109 ? 17.055 1.525 -24.562 1.00 96.38 109 THR A CA 1
ATOM 872 C C . THR A 1 109 ? 18.030 2.328 -23.702 1.00 96.38 109 THR A C 1
ATOM 874 O O . THR A 1 109 ? 18.928 1.756 -23.083 1.00 96.38 109 THR A O 1
ATOM 877 N N . GLU A 1 110 ?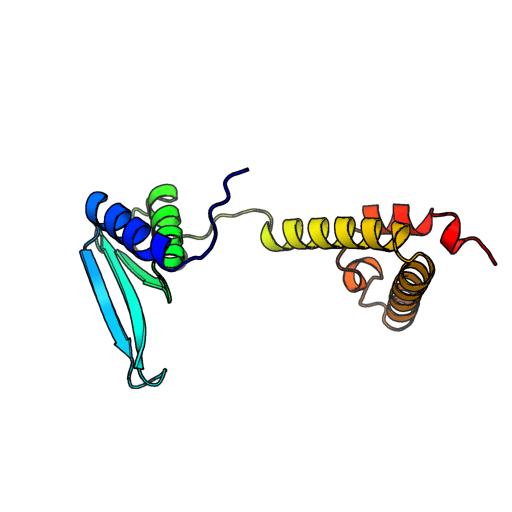 17.858 3.650 -23.650 1.00 96.56 110 GLU A N 1
ATOM 878 C CA . GLU A 1 110 ? 18.652 4.543 -22.805 1.00 96.56 110 GLU A CA 1
ATOM 879 C C . GLU A 1 110 ? 18.545 4.151 -21.328 1.00 96.56 110 GLU A C 1
ATOM 881 O O . GLU A 1 110 ? 19.569 3.968 -20.669 1.00 96.56 110 GLU A O 1
ATOM 886 N N . LYS A 1 111 ? 17.319 3.946 -20.828 1.00 97.00 111 LYS A N 1
ATOM 887 C CA . LYS A 1 111 ? 17.072 3.564 -19.435 1.00 97.00 111 LYS A CA 1
ATOM 888 C C . LYS A 1 111 ? 17.727 2.227 -19.078 1.00 97.00 111 LYS A C 1
ATOM 890 O O . LYS A 1 111 ? 18.366 2.139 -18.031 1.00 97.00 111 LYS A O 1
ATOM 895 N N . ILE A 1 112 ? 17.628 1.214 -19.947 1.00 96.94 112 ILE A N 1
ATOM 896 C CA . ILE A 1 112 ? 18.288 -0.083 -19.719 1.00 96.94 112 ILE A CA 1
ATOM 897 C C . ILE A 1 112 ? 19.811 0.068 -19.696 1.00 96.94 112 ILE A C 1
ATOM 899 O O . ILE A 1 112 ? 20.470 -0.435 -18.787 1.00 96.94 112 ILE A O 1
ATOM 903 N N . ARG A 1 113 ? 20.391 0.792 -20.660 1.00 95.31 113 ARG A N 1
ATOM 904 C CA . ARG A 1 113 ? 21.848 0.996 -20.718 1.00 95.31 113 ARG A CA 1
ATOM 905 C C . ARG A 1 113 ? 22.373 1.766 -19.513 1.00 95.31 113 ARG A C 1
ATOM 907 O O . ARG A 1 113 ? 23.428 1.412 -18.998 1.00 95.31 113 ARG A O 1
ATOM 914 N N . ALA A 1 114 ? 21.640 2.774 -19.045 1.00 96.06 114 ALA A N 1
ATOM 915 C CA . ALA A 1 114 ? 21.997 3.511 -17.839 1.00 96.06 114 ALA A CA 1
ATOM 916 C C . ALA A 1 114 ? 22.003 2.601 -16.598 1.00 96.06 114 ALA A C 1
ATOM 918 O O . ALA A 1 114 ? 22.935 2.666 -15.795 1.00 96.06 114 ALA A O 1
ATOM 919 N N . ALA A 1 115 ? 21.009 1.714 -16.465 1.00 96.06 115 ALA A N 1
ATOM 920 C CA . ALA A 1 115 ? 20.965 0.741 -15.374 1.00 96.06 115 ALA A CA 1
ATOM 921 C C . ALA A 1 115 ? 22.150 -0.239 -15.423 1.00 96.06 115 ALA A C 1
ATOM 923 O O . ALA A 1 115 ? 22.793 -0.464 -14.399 1.00 96.06 115 ALA A O 1
ATOM 924 N N . LEU A 1 116 ? 22.488 -0.754 -16.611 1.00 95.12 116 LEU A N 1
ATOM 925 C CA . LEU A 1 116 ? 23.639 -1.643 -16.807 1.00 95.12 116 LEU A CA 1
ATOM 926 C C . LEU A 1 116 ? 24.967 -0.954 -16.481 1.00 95.12 116 LEU A C 1
ATOM 928 O O . LEU A 1 116 ? 25.758 -1.497 -15.717 1.00 95.12 116 LEU A O 1
ATOM 932 N N . ALA A 1 117 ? 25.186 0.258 -16.996 1.00 94.94 117 ALA A N 1
ATOM 933 C CA . ALA A 1 117 ? 26.399 1.026 -16.716 1.00 94.94 117 ALA A CA 1
ATOM 934 C C . ALA A 1 117 ? 26.550 1.339 -15.218 1.00 94.94 117 ALA A C 1
ATOM 936 O O . ALA A 1 117 ? 27.654 1.322 -14.680 1.00 94.94 117 ALA A O 1
ATOM 937 N N . THR A 1 118 ? 25.436 1.593 -14.524 1.00 93.44 118 THR A N 1
ATOM 938 C CA . THR A 1 118 ? 25.451 1.816 -13.072 1.00 93.44 118 THR A CA 1
ATOM 939 C C . THR A 1 118 ? 25.840 0.549 -12.310 1.00 93.44 118 THR A C 1
ATOM 941 O O . THR A 1 118 ? 26.640 0.626 -11.382 1.00 93.44 118 THR A O 1
ATOM 944 N N . ALA A 1 119 ? 25.304 -0.609 -12.705 1.00 93.50 119 ALA A N 1
ATOM 945 C CA . ALA A 1 119 ? 25.633 -1.895 -12.089 1.00 93.50 119 ALA A CA 1
ATOM 946 C C . ALA A 1 119 ? 27.087 -2.325 -12.358 1.00 93.50 119 ALA A C 1
ATOM 948 O O . ALA A 1 119 ? 27.722 -2.942 -11.508 1.00 93.50 119 ALA A O 1
ATOM 949 N N . GLU A 1 120 ? 27.643 -1.962 -13.517 1.00 93.38 120 GLU A N 1
ATOM 950 C CA . GLU A 1 120 ? 29.064 -2.164 -13.822 1.00 93.38 120 GLU A CA 1
ATOM 951 C C . GLU A 1 120 ? 29.969 -1.300 -12.926 1.00 93.38 120 GLU A C 1
ATOM 953 O O . GLU A 1 120 ? 31.031 -1.748 -12.495 1.00 93.38 120 GLU A O 1
ATOM 958 N N . ALA A 1 121 ? 29.539 -0.074 -12.610 1.00 94.56 121 ALA A N 1
ATOM 959 C CA . ALA A 1 121 ? 30.294 0.861 -11.779 1.00 94.56 121 ALA A CA 1
ATOM 960 C C . ALA A 1 121 ? 30.208 0.574 -10.265 1.00 94.56 121 ALA A C 1
ATOM 962 O O . ALA A 1 121 ? 31.156 0.883 -9.542 1.00 94.56 121 ALA A O 1
ATOM 963 N N . ASP A 1 122 ? 29.102 0.003 -9.773 1.00 93.00 122 ASP A N 1
ATOM 964 C CA . ASP A 1 122 ? 28.928 -0.386 -8.365 1.00 93.00 122 ASP A CA 1
ATOM 965 C C . ASP A 1 122 ? 28.455 -1.846 -8.244 1.00 93.00 122 ASP A C 1
ATOM 967 O O . ASP A 1 122 ? 27.254 -2.111 -8.346 1.00 93.00 122 ASP A O 1
ATOM 971 N N . PRO A 1 123 ? 29.364 -2.794 -7.931 1.00 87.69 123 PRO A N 1
ATOM 972 C CA . PRO A 1 123 ? 29.037 -4.215 -7.791 1.00 87.69 123 PRO A CA 1
ATOM 973 C C . PRO A 1 123 ? 28.020 -4.542 -6.689 1.00 87.69 123 PRO A C 1
ATOM 975 O O . PRO A 1 123 ? 27.568 -5.680 -6.596 1.00 87.69 123 PRO A O 1
ATOM 978 N N . ARG A 1 124 ? 27.687 -3.582 -5.816 1.00 91.62 124 ARG A N 1
ATOM 979 C CA . ARG A 1 124 ? 26.680 -3.759 -4.760 1.00 91.62 124 ARG A CA 1
ATOM 980 C C . ARG A 1 124 ? 25.255 -3.546 -5.259 1.00 91.62 124 ARG A C 1
ATOM 982 O O . ARG A 1 124 ? 24.330 -3.734 -4.480 1.00 91.62 124 ARG A O 1
ATOM 989 N N . THR A 1 125 ? 25.063 -3.089 -6.496 1.00 90.94 125 THR A N 1
ATOM 990 C CA . THR A 1 125 ? 23.729 -2.916 -7.075 1.00 90.94 125 THR A CA 1
ATOM 991 C C . THR A 1 125 ? 23.626 -3.641 -8.404 1.00 90.94 125 THR A C 1
ATOM 993 O O . THR A 1 125 ? 24.446 -3.427 -9.294 1.00 90.94 125 THR A O 1
ATOM 996 N N . SER A 1 126 ? 22.591 -4.458 -8.578 1.00 94.94 126 SER A N 1
ATOM 997 C CA . SER A 1 126 ? 22.310 -5.075 -9.869 1.00 94.94 126 SER A CA 1
ATOM 998 C C . SER A 1 126 ? 21.551 -4.117 -10.795 1.00 94.94 126 SER A C 1
ATOM 1000 O O . SER A 1 126 ? 20.935 -3.136 -10.367 1.00 94.94 126 SER A O 1
ATOM 1002 N N . ALA A 1 127 ? 21.565 -4.397 -12.100 1.00 94.81 127 ALA A N 1
ATOM 1003 C CA . ALA A 1 127 ? 20.740 -3.644 -13.043 1.00 94.81 127 ALA A CA 1
ATOM 1004 C C . ALA A 1 127 ? 19.237 -3.880 -12.801 1.00 94.81 127 ALA A C 1
ATOM 1006 O O . ALA A 1 127 ? 18.441 -2.984 -13.075 1.00 94.81 127 ALA A O 1
ATOM 1007 N N . ALA A 1 128 ? 18.867 -5.047 -12.259 1.00 95.25 128 ALA A N 1
ATOM 1008 C CA . ALA A 1 128 ? 17.502 -5.376 -11.866 1.00 95.25 128 ALA A CA 1
ATOM 1009 C C . ALA A 1 128 ? 17.043 -4.450 -10.728 1.00 95.25 128 ALA A C 1
ATOM 1011 O O . ALA A 1 128 ? 16.036 -3.763 -10.884 1.00 95.25 128 ALA A O 1
ATOM 1012 N N . ASP A 1 129 ? 17.865 -4.281 -9.685 1.00 93.56 129 ASP A N 1
ATOM 1013 C CA . ASP A 1 129 ? 17.585 -3.368 -8.563 1.00 93.56 129 ASP A CA 1
ATOM 1014 C C . ASP A 1 129 ? 17.433 -1.915 -9.035 1.00 93.56 129 ASP A C 1
ATOM 1016 O O . ASP A 1 129 ? 16.552 -1.183 -8.591 1.00 93.56 129 ASP A O 1
ATOM 1020 N N . ARG A 1 130 ? 18.276 -1.473 -9.981 1.00 94.31 130 ARG A N 1
ATOM 1021 C CA . ARG A 1 130 ? 18.197 -0.109 -10.542 1.00 94.31 130 ARG A CA 1
ATOM 1022 C C . ARG A 1 130 ? 16.931 0.135 -11.351 1.00 94.31 130 ARG A C 1
ATOM 1024 O O . ARG A 1 130 ? 16.480 1.277 -11.451 1.00 94.31 130 ARG A O 1
ATOM 1031 N N . LEU A 1 131 ? 16.409 -0.909 -11.981 1.00 95.31 131 LEU A N 1
ATOM 1032 C CA . LEU A 1 131 ? 15.172 -0.853 -12.749 1.00 95.31 131 LEU A CA 1
ATOM 1033 C C . LEU A 1 131 ? 13.940 -1.114 -11.876 1.00 95.31 131 LEU A C 1
ATOM 1035 O O . LEU A 1 131 ? 12.846 -0.739 -12.297 1.00 95.31 131 LEU A O 1
ATOM 1039 N N . GLY A 1 132 ? 14.132 -1.696 -10.688 1.00 95.31 132 GLY A N 1
ATOM 1040 C CA . GLY A 1 132 ? 13.076 -2.169 -9.799 1.00 95.31 132 GLY A CA 1
ATOM 1041 C C . GLY A 1 132 ? 12.250 -3.280 -10.443 1.00 95.31 132 GLY A C 1
ATOM 1042 O O . GLY A 1 132 ? 11.028 -3.212 -10.429 1.00 95.31 132 GLY A O 1
ATOM 1043 N N . ILE A 1 133 ? 12.909 -4.234 -11.103 1.00 96.25 133 ILE A N 1
ATOM 1044 C CA . ILE A 1 133 ? 12.267 -5.379 -11.770 1.00 96.25 133 ILE A CA 1
ATOM 1045 C C . ILE A 1 133 ? 12.907 -6.683 -11.300 1.00 96.25 133 ILE A C 1
ATOM 1047 O O . ILE A 1 133 ? 14.053 -6.663 -10.844 1.00 96.25 133 ILE A O 1
ATOM 1051 N N . SER A 1 134 ? 12.236 -7.816 -11.513 1.00 95.25 134 SER A N 1
ATOM 1052 C CA . SER A 1 134 ? 12.828 -9.120 -11.215 1.00 95.25 134 SER A CA 1
ATOM 1053 C C . SER A 1 134 ? 14.083 -9.388 -12.051 1.00 95.25 134 SER A C 1
ATOM 1055 O O . SER A 1 134 ? 14.228 -8.950 -13.201 1.00 95.25 134 SER A O 1
ATOM 1057 N N . GLN A 1 135 ? 14.968 -10.234 -11.520 1.00 94.69 135 GLN A N 1
ATOM 1058 C CA . GLN A 1 135 ? 16.103 -10.757 -12.282 1.00 94.69 135 GLN A CA 1
ATOM 1059 C C . GLN A 1 135 ? 15.644 -11.503 -13.551 1.00 94.69 135 GLN A C 1
ATOM 1061 O O . GLN A 1 135 ? 16.260 -11.371 -14.608 1.00 94.69 135 GLN A O 1
ATOM 1066 N N . ALA A 1 136 ? 14.528 -12.233 -13.474 1.00 94.19 136 ALA A N 1
ATOM 1067 C CA . ALA A 1 136 ? 13.948 -12.932 -14.617 1.00 94.19 136 ALA A CA 1
ATOM 1068 C C . ALA A 1 136 ? 13.460 -11.959 -15.708 1.00 94.19 136 ALA A C 1
ATOM 1070 O O . ALA A 1 136 ? 13.676 -12.200 -16.899 1.00 94.19 136 ALA A O 1
ATOM 1071 N N . ALA A 1 137 ? 12.845 -10.834 -15.331 1.00 93.94 137 ALA A N 1
ATOM 1072 C CA . ALA A 1 137 ? 12.453 -9.797 -16.280 1.00 93.94 137 ALA A CA 1
ATOM 1073 C C . ALA A 1 137 ? 13.669 -9.107 -16.909 1.00 93.94 137 ALA A C 1
ATOM 1075 O O . ALA A 1 137 ? 13.666 -8.841 -18.114 1.00 93.94 137 ALA A O 1
ATOM 1076 N N . LEU A 1 138 ? 14.740 -8.872 -16.141 1.00 95.81 138 LEU A N 1
ATOM 1077 C CA . LEU A 1 138 ? 15.992 -8.353 -16.694 1.00 95.81 138 LEU A CA 1
ATOM 1078 C C . LEU A 1 138 ? 16.570 -9.296 -17.761 1.00 95.81 138 LEU A C 1
ATOM 1080 O O . LEU A 1 138 ? 16.985 -8.834 -18.822 1.00 95.81 138 LEU A O 1
ATOM 1084 N N . GLU A 1 139 ? 16.572 -10.608 -17.530 1.00 94.69 139 GLU A N 1
ATOM 1085 C CA . GLU A 1 139 ? 17.046 -11.587 -18.519 1.00 94.69 139 GLU A CA 1
ATOM 1086 C C . GLU A 1 139 ? 16.249 -11.521 -19.829 1.00 94.69 139 GLU A C 1
ATOM 1088 O O . GLU A 1 139 ? 16.832 -11.541 -20.917 1.00 94.69 139 GLU A O 1
ATOM 1093 N N . GLN A 1 140 ? 14.925 -11.361 -19.741 1.00 93.06 140 GLN A N 1
ATOM 1094 C CA . GLN A 1 140 ? 14.067 -11.166 -20.914 1.00 93.06 140 GLN A CA 1
ATOM 1095 C C . GLN A 1 140 ? 14.383 -9.854 -21.640 1.00 93.06 140 GLN A C 1
ATOM 1097 O O . GLN A 1 140 ? 14.483 -9.835 -22.868 1.00 93.06 140 GLN A O 1
ATOM 1102 N N . VAL A 1 141 ? 14.593 -8.766 -20.892 1.00 93.88 141 VAL A N 1
ATOM 1103 C CA . VAL A 1 141 ? 15.000 -7.463 -21.435 1.00 93.88 141 VAL A CA 1
ATOM 1104 C C . VAL A 1 141 ? 16.325 -7.576 -22.188 1.00 93.88 141 VAL A C 1
ATOM 1106 O O . VAL A 1 141 ? 16.429 -7.095 -23.314 1.00 93.88 141 VAL A O 1
ATOM 1109 N N . LEU A 1 142 ? 17.325 -8.245 -21.611 1.00 92.94 142 LEU A N 1
ATOM 1110 C CA . LEU A 1 142 ? 18.645 -8.443 -22.222 1.00 92.94 142 LEU A CA 1
ATOM 1111 C C . LEU A 1 142 ? 18.604 -9.351 -23.460 1.00 92.94 142 LEU A C 1
ATOM 1113 O O . LEU A 1 142 ? 19.463 -9.257 -24.344 1.00 92.94 142 LEU A O 1
ATOM 1117 N N . ALA A 1 143 ? 17.599 -10.219 -23.556 1.00 91.62 143 ALA A N 1
ATOM 1118 C CA . ALA A 1 143 ? 17.359 -11.020 -24.745 1.00 91.62 143 ALA A CA 1
ATOM 1119 C C . ALA A 1 143 ? 16.765 -10.213 -25.915 1.00 91.62 143 ALA A C 1
ATOM 1121 O O . ALA A 1 143 ? 16.775 -10.704 -27.048 1.00 91.62 143 ALA A O 1
ATOM 1122 N N . ASP A 1 144 ? 16.293 -8.985 -25.677 1.00 91.94 144 ASP A N 1
ATOM 1123 C CA . ASP A 1 144 ? 15.611 -8.183 -26.686 1.00 91.94 144 ASP A CA 1
ATOM 1124 C C . ASP A 1 144 ? 16.539 -7.734 -27.828 1.00 91.94 144 ASP A C 1
ATOM 1126 O O . ASP A 1 144 ? 17.644 -7.218 -27.635 1.00 91.94 144 ASP A O 1
ATOM 1130 N N . SER A 1 145 ? 16.044 -7.879 -29.058 1.00 84.31 145 SER A N 1
ATOM 1131 C CA . SER A 1 145 ? 16.727 -7.461 -30.286 1.00 84.31 145 SER A CA 1
ATOM 1132 C C . SER A 1 145 ? 17.133 -5.981 -30.319 1.00 84.31 145 SER A C 1
ATOM 1134 O O . SER A 1 145 ? 18.159 -5.656 -30.916 1.00 84.31 145 SER A O 1
ATOM 1136 N N . LEU A 1 146 ? 16.384 -5.090 -29.659 1.00 81.00 146 LEU A N 1
ATOM 1137 C CA . LEU A 1 146 ? 16.662 -3.651 -29.622 1.00 81.00 146 LEU A CA 1
ATOM 1138 C C . LEU A 1 146 ? 17.966 -3.321 -28.884 1.00 81.00 146 LEU A C 1
ATOM 1140 O O . LEU A 1 146 ? 18.611 -2.320 -29.192 1.00 81.00 146 LEU A O 1
ATOM 1144 N N . LEU A 1 147 ? 18.395 -4.177 -27.953 1.00 81.75 147 LEU A N 1
ATOM 1145 C CA . LEU A 1 147 ? 19.678 -4.024 -27.264 1.00 81.75 147 LEU A CA 1
ATOM 1146 C C . LEU A 1 147 ? 20.850 -4.613 -28.056 1.00 81.75 147 LEU A C 1
ATOM 1148 O O . LEU A 1 147 ? 21.985 -4.189 -27.855 1.00 81.75 147 LEU A O 1
ATOM 1152 N N . ARG A 1 148 ? 20.579 -5.549 -28.975 1.00 74.56 148 ARG A N 1
ATOM 1153 C CA . ARG A 1 148 ? 21.591 -6.251 -29.785 1.00 74.56 148 ARG A CA 1
ATOM 1154 C C . ARG A 1 148 ? 21.980 -5.510 -31.067 1.00 74.56 148 ARG A C 1
ATOM 1156 O O . ARG A 1 148 ? 22.947 -5.889 -31.717 1.00 74.56 148 ARG A O 1
ATOM 1163 N N . GLY A 1 149 ? 21.241 -4.468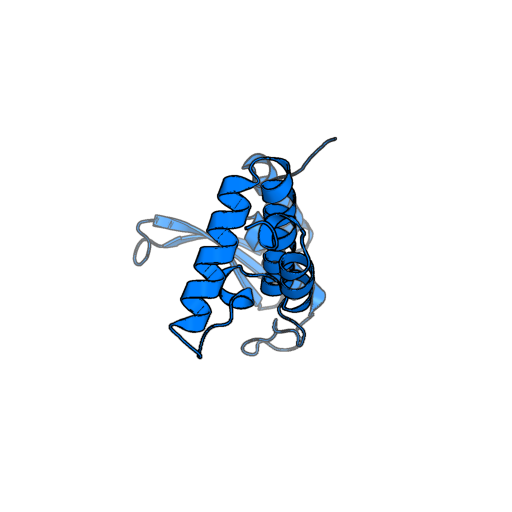 -31.445 1.00 59.88 149 GLY A N 1
ATOM 1164 C CA . GLY A 1 149 ? 21.525 -3.662 -32.630 1.00 59.88 149 GLY A CA 1
ATOM 1165 C C . GLY A 1 149 ? 22.517 -2.528 -32.366 1.00 59.88 149 GLY A C 1
ATOM 1166 O O . GLY A 1 149 ? 22.084 -1.409 -32.090 1.00 59.88 149 GLY A O 1
ATOM 1167 N N . ARG A 1 150 ? 23.821 -2.809 -32.488 1.00 47.66 150 ARG A N 1
ATOM 1168 C CA . ARG A 1 150 ? 24.850 -1.931 -33.083 1.00 47.66 150 ARG A CA 1
ATOM 1169 C C . ARG A 1 150 ? 26.023 -2.766 -33.580 1.00 47.66 150 ARG A C 1
ATOM 1171 O O . ARG A 1 150 ? 26.586 -3.512 -32.755 1.00 47.66 150 ARG A O 1
#

Organism: NCBI:txid215803

Radius of gyration: 22.94 Å; chains: 1; bounding box: 53×36×58 Å

Secondary structure (DSSP, 8-state):
-----S-HHHHHHHHHHHHHTT-EEEEEEESSSSTTEEEEEEEETTEEEEESSHHHHHHHHHHHHHH--SS--TTTT---S--HHHHHHHHHHHHHHHHHHHH-HHHHHHHHHHHHHHHHH-TTS-HHHHHT--HHHHHHHHT-HHHH--

pLDDT: mean 91.12, std 9.07, range [47.66, 98.44]

Sequence (150 aa):
MASLSTAGNVHSTCLRVLAARGYTLRIDVDYYESDGELMYMAEKDGFTFAAENPIELLGLTAVYEHVQPEQDRPYWWYVDGADLDDELLEQALERALASLRERDPARWTEKIRAALATAEADPRTSAADRLGISQAALEQVLADSLLRGR